Protein AF-A0A672K7E3-F1 (afdb_monomer_lite)

pLDDT: mean 75.6, std 20.17, range [35.34, 97.06]

Secondary structure (DSSP, 8-state):
--EE--STTT--EE-GGG--TTSEEE--S-EEEETTEEEETTSS-EESSHHHHHH---SEEE----SPPPP------------------PPPP-----PPPPTTPPPPPP-----HHHHHHHHHHHHHHHHHTTS-----S---TTPBP-STT---B---------------------

InterPro domains:
  IPR007051 CHORD domain [PF04968] (4-64)
  IPR007051 CHORD domain [PS51401] (5-64)
  IPR039790 Cysteine and histidine-rich domain-containing protein 1 [PTHR46983] (1-157)

Sequence (178 aa):
MSVLCYNKGCGQRFDPDKNSDDACTYHPGVPVFHDALKGWSCCKRRTTDFSDFLSIAGCTKGPHNQEKPSESVKPEVNDGKPKFNECITQAPKPLESIQRPSPDEPFSSLQQKISPSLEQALEKLKLTQENAQEIKEEDSDEIKIGTSCKNGGCSKVLFSLPAFPIRNHGTLNLLSQL

Structure (mmCIF, N/CA/C/O backbone):
data_AF-A0A672K7E3-F1
#
_entry.id   AF-A0A672K7E3-F1
#
loop_
_atom_site.group_PDB
_atom_site.id
_atom_site.type_symbol
_atom_site.label_atom_id
_atom_site.label_alt_id
_atom_site.label_comp_id
_atom_site.label_asym_id
_atom_site.label_entity_id
_atom_site.label_seq_id
_atom_site.pdbx_PDB_ins_code
_atom_site.Cartn_x
_atom_site.Cartn_y
_atom_site.Cartn_z
_atom_site.occupancy
_atom_site.B_iso_or_equiv
_atom_site.auth_seq_id
_atom_site.auth_comp_id
_atom_site.auth_asym_id
_atom_site.auth_atom_id
_atom_site.pdbx_PDB_model_num
ATOM 1 N N . MET A 1 1 ? 13.779 -6.192 -24.693 1.00 79.44 1 MET A N 1
ATOM 2 C CA . MET A 1 1 ? 12.638 -7.104 -24.431 1.00 79.44 1 MET A CA 1
ATOM 3 C C . MET A 1 1 ? 12.135 -6.739 -23.052 1.00 79.44 1 MET A C 1
ATOM 5 O O . MET A 1 1 ? 12.946 -6.761 -22.137 1.00 79.44 1 MET A O 1
ATOM 9 N N . SER A 1 2 ? 10.856 -6.392 -22.895 1.00 90.81 2 SER A N 1
ATOM 10 C CA . SER A 1 2 ? 10.357 -5.947 -21.593 1.00 90.81 2 SER A CA 1
ATOM 11 C C . SER A 1 2 ? 9.944 -7.131 -20.715 1.00 90.81 2 SER A C 1
ATOM 13 O O . SER A 1 2 ? 9.118 -7.967 -21.099 1.00 90.81 2 SER A O 1
ATOM 15 N N . VAL A 1 3 ? 10.530 -7.206 -19.524 1.00 94.94 3 VAL A N 1
ATOM 16 C CA . VAL A 1 3 ? 10.327 -8.275 -18.540 1.00 94.94 3 VAL A CA 1
ATOM 17 C C . VAL A 1 3 ? 9.512 -7.750 -17.362 1.00 94.94 3 VAL A C 1
ATOM 19 O O . VAL A 1 3 ? 9.511 -6.554 -17.083 1.00 94.94 3 VAL A O 1
ATOM 22 N N . LEU A 1 4 ? 8.764 -8.626 -16.690 1.00 95.56 4 LEU A N 1
ATOM 23 C CA . LEU A 1 4 ? 7.924 -8.242 -15.554 1.00 95.56 4 LEU A CA 1
ATOM 24 C C . LEU A 1 4 ? 8.765 -8.093 -14.280 1.00 95.56 4 LEU A C 1
ATOM 26 O O . LEU A 1 4 ? 9.549 -8.982 -13.957 1.00 95.56 4 LEU A O 1
ATOM 30 N N . CYS A 1 5 ? 8.555 -7.005 -13.540 1.00 95.88 5 CYS A N 1
ATOM 31 C CA . CYS A 1 5 ? 9.129 -6.804 -12.218 1.00 95.88 5 CYS A CA 1
ATOM 32 C C . CYS A 1 5 ? 8.349 -7.581 -11.150 1.00 95.88 5 CYS A C 1
ATOM 34 O O . CYS A 1 5 ? 7.136 -7.412 -11.010 1.00 95.88 5 CYS A O 1
ATOM 36 N N . TYR A 1 6 ? 9.063 -8.362 -10.343 1.00 95.19 6 TYR A N 1
ATOM 37 C CA . TYR A 1 6 ? 8.517 -9.138 -9.228 1.00 95.19 6 TYR A CA 1
ATOM 38 C C . TYR A 1 6 ? 8.759 -8.511 -7.850 1.00 95.19 6 TYR A C 1
ATOM 40 O O . TYR A 1 6 ? 8.401 -9.099 -6.827 1.00 95.19 6 TYR A O 1
ATOM 48 N N . ASN A 1 7 ? 9.324 -7.302 -7.792 1.00 95.69 7 ASN A N 1
ATOM 49 C CA . ASN A 1 7 ? 9.391 -6.559 -6.538 1.00 95.69 7 ASN A CA 1
ATOM 50 C C . ASN A 1 7 ? 7.977 -6.236 -6.031 1.00 95.69 7 ASN A C 1
ATOM 52 O O . ASN A 1 7 ? 7.094 -5.822 -6.793 1.00 95.69 7 ASN A O 1
ATOM 56 N N . LYS A 1 8 ? 7.761 -6.403 -4.723 1.00 94.75 8 LYS A N 1
ATOM 57 C CA . LYS A 1 8 ? 6.436 -6.268 -4.107 1.00 94.75 8 LYS A CA 1
ATOM 58 C C . LYS A 1 8 ? 5.918 -4.833 -4.235 1.00 94.75 8 LYS A C 1
ATOM 60 O O . LYS A 1 8 ? 6.583 -3.892 -3.809 1.00 94.75 8 LYS A O 1
ATOM 65 N N . GLY A 1 9 ? 4.733 -4.669 -4.820 1.00 93.19 9 GLY A N 1
ATOM 66 C CA . GLY A 1 9 ? 4.121 -3.356 -5.062 1.00 93.19 9 GLY A CA 1
ATOM 67 C C . GLY A 1 9 ? 4.610 -2.619 -6.318 1.00 93.19 9 GLY A C 1
ATOM 68 O O . GLY A 1 9 ? 4.184 -1.490 -6.530 1.00 93.19 9 GLY A O 1
ATOM 69 N N . CYS A 1 10 ? 5.471 -3.223 -7.152 1.00 94.25 10 CYS A N 1
ATOM 70 C CA . CYS A 1 10 ? 5.862 -2.648 -8.446 1.00 94.25 10 CYS A CA 1
ATOM 71 C C . CYS A 1 10 ? 5.024 -3.215 -9.604 1.00 94.25 10 CYS A C 1
ATOM 73 O O . CYS A 1 10 ? 4.216 -2.494 -10.180 1.00 94.25 10 CYS A O 1
ATOM 75 N N . GLY A 1 11 ? 5.225 -4.489 -9.973 1.00 92.12 11 GLY A N 1
ATOM 76 C CA . GLY A 1 11 ? 4.468 -5.161 -11.044 1.00 92.12 11 GLY A CA 1
ATOM 77 C C . GLY A 1 11 ? 4.611 -4.558 -12.452 1.00 92.12 11 GLY A C 1
ATOM 78 O O . GLY A 1 11 ? 3.885 -4.956 -13.361 1.00 92.12 11 GLY A O 1
ATOM 79 N N . GLN A 1 12 ? 5.515 -3.598 -12.656 1.00 93.50 12 GLN A N 1
ATOM 80 C CA . GLN A 1 12 ? 5.722 -2.945 -13.950 1.00 93.50 12 GLN A CA 1
ATOM 81 C C . GLN A 1 12 ? 6.606 -3.786 -14.873 1.00 93.50 12 GLN A C 1
ATOM 83 O O . GLN A 1 12 ? 7.430 -4.577 -14.412 1.00 93.50 12 GLN A O 1
ATOM 88 N N . ARG A 1 13 ? 6.456 -3.603 -16.188 1.00 95.38 13 ARG A N 1
ATOM 89 C CA . ARG A 1 13 ? 7.393 -4.153 -17.172 1.00 95.38 13 ARG A CA 1
ATOM 90 C C . ARG A 1 13 ? 8.556 -3.189 -17.383 1.00 95.38 13 ARG A C 1
ATOM 92 O O . ARG A 1 13 ? 8.322 -1.995 -17.530 1.00 95.38 13 ARG A O 1
ATOM 99 N N . PHE A 1 14 ? 9.774 -3.709 -17.435 1.00 95.12 14 PHE A N 1
ATOM 100 C CA . PHE A 1 14 ? 10.999 -2.926 -17.604 1.00 95.12 14 PHE A CA 1
ATOM 101 C C . PHE A 1 14 ? 11.947 -3.607 -18.595 1.00 95.12 14 PHE A C 1
ATOM 103 O O . PHE A 1 14 ? 11.821 -4.805 -18.851 1.00 95.12 14 PHE A O 1
ATOM 110 N N . ASP A 1 15 ? 12.887 -2.856 -19.163 1.00 95.12 15 ASP A N 1
ATOM 111 C CA . ASP A 1 15 ? 13.957 -3.416 -19.990 1.00 95.12 15 ASP A CA 1
ATOM 112 C C . ASP A 1 15 ? 15.178 -3.736 -19.104 1.00 95.12 15 ASP A C 1
ATOM 114 O O . ASP A 1 15 ? 15.697 -2.818 -18.461 1.00 95.12 15 ASP A O 1
ATOM 118 N N . PRO A 1 16 ? 15.669 -4.992 -19.068 1.00 92.00 16 PRO A N 1
ATOM 119 C CA . PRO A 1 16 ? 16.826 -5.378 -18.251 1.00 92.00 16 PRO A CA 1
ATOM 120 C C . PRO A 1 16 ? 18.079 -4.548 -18.538 1.00 92.00 16 PRO A C 1
ATOM 122 O O . PRO A 1 16 ? 18.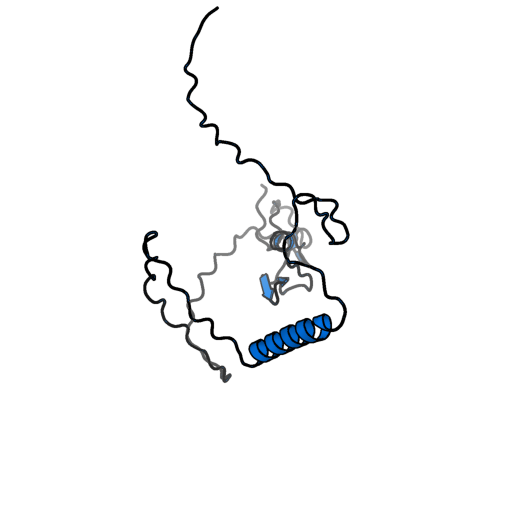819 -4.210 -17.620 1.00 92.00 16 PRO A O 1
ATOM 125 N N . ASP A 1 17 ? 18.271 -4.160 -19.801 1.00 92.12 17 ASP A N 1
ATOM 126 C CA . ASP A 1 17 ? 19.437 -3.400 -20.263 1.00 92.12 17 ASP A CA 1
ATOM 127 C C . ASP A 1 17 ? 19.429 -1.928 -19.806 1.00 92.12 17 ASP A C 1
ATOM 129 O O . ASP A 1 17 ? 20.437 -1.235 -19.920 1.00 92.12 17 ASP A O 1
ATOM 133 N N . LYS A 1 18 ? 18.288 -1.423 -19.313 1.00 91.12 18 LYS A N 1
ATOM 134 C CA . LYS A 1 18 ? 18.094 -0.029 -18.870 1.00 91.12 18 LYS A CA 1
ATOM 135 C C . LYS A 1 18 ? 17.627 0.054 -17.412 1.00 91.12 18 LYS A C 1
ATOM 137 O O . LYS A 1 18 ? 16.882 0.961 -17.047 1.00 91.12 18 LYS A O 1
ATOM 142 N N . ASN A 1 19 ? 18.018 -0.914 -16.588 1.00 94.06 19 ASN A N 1
ATOM 143 C CA . ASN A 1 19 ? 17.612 -0.989 -15.190 1.00 94.06 19 ASN A CA 1
ATOM 144 C C . ASN A 1 19 ? 18.573 -0.194 -14.289 1.00 94.06 19 ASN A C 1
ATOM 146 O O . ASN A 1 19 ? 19.640 -0.687 -13.934 1.00 94.06 19 ASN A O 1
ATOM 150 N N . SER A 1 20 ? 18.197 1.036 -13.940 1.00 93.62 20 SER A N 1
ATOM 151 C CA . SER A 1 20 ? 18.937 1.875 -12.986 1.00 93.62 20 SER A CA 1
ATOM 152 C C . SER A 1 20 ? 18.605 1.520 -11.531 1.00 93.62 20 SER A C 1
ATOM 154 O O . SER A 1 20 ? 17.513 1.027 -11.241 1.00 93.62 20 SER A O 1
ATOM 156 N N . ASP A 1 21 ? 19.497 1.860 -10.596 1.00 92.50 21 ASP A N 1
ATOM 157 C CA . ASP A 1 21 ? 19.315 1.621 -9.152 1.00 92.50 21 ASP A CA 1
ATOM 158 C C . ASP A 1 21 ? 18.146 2.395 -8.515 1.00 92.50 21 ASP A C 1
ATOM 160 O O . ASP A 1 21 ? 17.798 2.164 -7.363 1.00 92.50 21 ASP A O 1
ATOM 164 N N . ASP A 1 22 ? 17.508 3.313 -9.232 1.00 94.44 22 ASP A N 1
ATOM 165 C CA . ASP A 1 22 ? 16.371 4.107 -8.769 1.00 94.44 22 ASP A CA 1
ATOM 166 C C . ASP A 1 22 ? 15.112 3.946 -9.642 1.00 94.44 22 ASP A C 1
ATOM 168 O O . ASP A 1 22 ? 14.120 4.653 -9.431 1.00 94.44 22 ASP A O 1
ATOM 172 N N . ALA A 1 23 ? 15.128 2.997 -10.587 1.00 95.06 23 ALA A N 1
ATOM 173 C CA . ALA A 1 23 ? 14.062 2.790 -11.568 1.00 95.06 23 ALA A CA 1
ATOM 174 C C . ALA A 1 23 ? 12.786 2.163 -10.972 1.00 95.06 23 ALA A C 1
ATOM 176 O O . ALA A 1 23 ? 11.672 2.498 -11.377 1.00 95.06 23 ALA A O 1
ATOM 177 N N . CYS A 1 24 ? 12.920 1.286 -9.973 1.00 96.25 24 CYS A N 1
ATOM 178 C CA . CYS A 1 24 ? 11.806 0.590 -9.335 1.00 96.25 24 CYS A CA 1
ATOM 179 C C . CYS A 1 24 ? 11.480 1.204 -7.975 1.00 96.25 24 CYS A C 1
ATOM 181 O O . CYS A 1 24 ? 12.363 1.389 -7.146 1.00 96.25 24 CYS A O 1
ATOM 183 N N . THR A 1 25 ? 10.195 1.412 -7.682 1.00 96.56 25 THR A N 1
ATOM 184 C CA . THR A 1 25 ? 9.720 1.757 -6.332 1.00 96.56 25 THR A CA 1
ATOM 185 C C . THR A 1 25 ? 8.896 0.600 -5.770 1.00 96.56 25 THR A C 1
ATOM 187 O O . THR A 1 25 ? 7.891 0.214 -6.362 1.00 96.56 25 THR A O 1
ATOM 190 N N . TYR A 1 26 ? 9.326 0.011 -4.654 1.00 96.81 26 TYR A N 1
ATOM 191 C CA . TYR A 1 26 ? 8.753 -1.226 -4.112 1.00 96.81 26 TYR A CA 1
ATOM 192 C C . TYR A 1 26 ? 8.804 -1.291 -2.580 1.00 96.81 26 TYR A C 1
ATOM 194 O O . TYR A 1 26 ? 9.334 -0.400 -1.913 1.00 96.81 26 TYR A O 1
ATOM 202 N N . HIS A 1 27 ? 8.219 -2.349 -2.017 1.00 96.88 27 HIS A N 1
ATOM 203 C CA . HIS A 1 27 ? 8.263 -2.667 -0.590 1.00 96.88 27 HIS A CA 1
ATOM 204 C C . HIS A 1 27 ? 9.240 -3.820 -0.327 1.00 96.88 27 HIS A C 1
ATOM 206 O O . HIS A 1 27 ? 8.974 -4.940 -0.767 1.00 96.88 27 HIS A O 1
ATOM 212 N N . PRO A 1 28 ? 10.351 -3.602 0.400 1.00 95.69 28 PRO A N 1
ATOM 213 C CA . PRO A 1 28 ? 11.251 -4.686 0.804 1.00 95.69 28 PRO A CA 1
ATOM 214 C C . PRO A 1 28 ? 10.682 -5.530 1.958 1.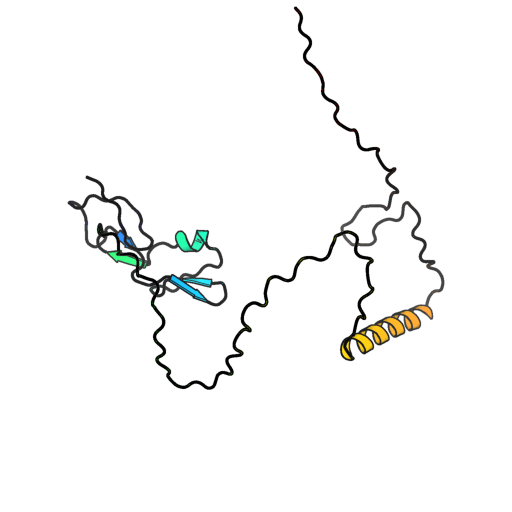00 95.69 28 PRO A C 1
ATOM 216 O O . PRO A 1 28 ? 11.188 -6.610 2.249 1.00 95.69 28 PRO A O 1
ATOM 219 N N . GLY A 1 29 ? 9.646 -5.032 2.639 1.00 95.06 29 GLY A N 1
ATOM 220 C CA . GLY A 1 29 ? 9.010 -5.701 3.767 1.00 95.06 29 GLY A CA 1
ATOM 221 C C . GLY A 1 29 ? 8.003 -6.781 3.371 1.00 95.06 29 GLY A C 1
ATOM 222 O O . GLY A 1 29 ? 7.757 -7.079 2.200 1.00 95.06 29 GLY A O 1
ATOM 223 N N . VAL A 1 30 ? 7.366 -7.350 4.390 1.00 94.88 30 VAL A N 1
ATOM 224 C CA . VAL A 1 30 ? 6.283 -8.328 4.242 1.00 94.88 30 VAL A CA 1
ATOM 225 C C . VAL A 1 30 ? 4.924 -7.663 4.485 1.00 94.88 30 VAL A C 1
ATOM 227 O O . VAL A 1 30 ? 4.867 -6.673 5.220 1.00 94.88 30 VAL A O 1
ATOM 230 N N . PRO A 1 31 ? 3.830 -8.173 3.889 1.00 95.38 31 PRO A N 1
ATOM 231 C CA . PRO A 1 31 ? 2.478 -7.772 4.262 1.00 95.38 31 PRO A CA 1
ATOM 232 C C . PRO A 1 31 ? 2.225 -8.020 5.754 1.00 95.38 31 PRO A C 1
ATOM 234 O O . PRO A 1 31 ? 2.575 -9.079 6.272 1.00 95.38 31 PRO A O 1
ATOM 237 N N . VAL A 1 32 ? 1.612 -7.056 6.434 1.00 94.81 32 VAL A N 1
ATOM 238 C CA . VAL A 1 32 ? 1.251 -7.113 7.854 1.00 94.81 32 VAL A CA 1
ATOM 239 C C . VAL A 1 32 ? -0.232 -6.780 7.994 1.00 94.81 32 VAL A C 1
ATOM 241 O O . VAL A 1 32 ? -0.700 -5.784 7.437 1.00 94.81 32 VAL A O 1
ATOM 244 N N . PHE A 1 33 ? -0.954 -7.601 8.758 1.00 95.88 33 PHE A N 1
ATOM 245 C CA . PHE A 1 33 ? -2.392 -7.471 8.987 1.00 95.88 33 PHE A CA 1
ATOM 246 C C . PHE A 1 33 ? -2.681 -7.503 10.498 1.00 95.88 33 PHE A C 1
ATOM 248 O O . PHE A 1 33 ? -2.630 -8.569 11.106 1.00 95.88 33 PHE A O 1
ATOM 255 N N . HIS A 1 34 ? -2.971 -6.347 11.105 1.00 94.44 34 HIS A N 1
ATOM 256 C CA . HIS A 1 34 ? -3.323 -6.211 12.529 1.00 94.44 34 HIS A CA 1
ATOM 257 C C . HIS A 1 34 ? -4.410 -5.149 12.705 1.00 94.44 34 HIS A C 1
ATOM 259 O O . HIS A 1 34 ? -4.405 -4.157 11.983 1.00 94.44 34 HIS A O 1
ATOM 265 N N . ASP A 1 35 ? -5.337 -5.348 13.646 1.00 92.88 35 ASP A N 1
ATOM 266 C CA . ASP A 1 35 ? -6.389 -4.376 13.999 1.00 92.88 35 ASP A CA 1
ATOM 267 C C . ASP A 1 35 ? -7.222 -3.891 12.798 1.00 92.88 35 ASP A C 1
ATOM 269 O O . ASP A 1 35 ? -7.499 -2.705 12.639 1.00 92.88 35 ASP A O 1
ATOM 273 N N . ALA A 1 36 ? -7.569 -4.817 11.895 1.00 93.69 36 ALA A N 1
ATOM 274 C CA . ALA A 1 36 ? -8.221 -4.551 10.604 1.00 93.69 36 ALA A CA 1
ATOM 275 C C . ALA A 1 36 ? -7.430 -3.646 9.632 1.00 93.69 36 ALA A C 1
ATOM 277 O O . ALA A 1 36 ? -7.892 -3.382 8.518 1.00 93.69 36 ALA A O 1
ATOM 278 N N . LEU A 1 37 ? -6.213 -3.241 9.998 1.00 95.06 37 LEU A N 1
ATOM 279 C CA . LEU A 1 37 ? -5.287 -2.492 9.167 1.00 95.06 37 LEU A CA 1
ATOM 280 C C . LEU A 1 37 ? -4.353 -3.433 8.407 1.00 95.06 37 LEU A C 1
ATOM 282 O O . LEU A 1 37 ? -3.782 -4.384 8.941 1.00 95.06 37 LEU A O 1
ATOM 286 N N . LYS A 1 38 ? -4.177 -3.116 7.133 1.00 96.25 38 LYS A N 1
ATOM 287 C CA . LYS A 1 38 ? -3.349 -3.810 6.156 1.00 96.25 38 LYS A CA 1
ATOM 288 C C . LYS A 1 38 ? -2.213 -2.878 5.761 1.00 96.25 38 LYS A C 1
ATOM 290 O O . LYS A 1 38 ? -2.440 -1.698 5.486 1.00 96.25 38 LYS A O 1
ATOM 295 N N . GLY A 1 39 ? -0.988 -3.378 5.743 1.00 96.44 39 GLY A N 1
ATOM 296 C CA . GLY A 1 39 ? 0.181 -2.576 5.399 1.00 96.44 39 GLY A CA 1
ATOM 297 C C . GLY A 1 39 ? 1.420 -3.423 5.165 1.00 96.44 39 GLY A C 1
ATOM 298 O O . GLY A 1 39 ? 1.344 -4.642 5.054 1.00 96.44 39 GLY A O 1
ATOM 299 N N . TRP A 1 40 ? 2.568 -2.762 5.093 1.00 97.06 40 TRP A N 1
ATOM 300 C CA . TRP A 1 40 ? 3.861 -3.397 4.855 1.00 97.06 40 TRP A CA 1
ATOM 301 C C . TRP A 1 40 ? 4.788 -3.148 6.039 1.00 97.06 40 TRP A C 1
ATOM 303 O O . TRP A 1 40 ? 4.839 -2.031 6.544 1.00 97.06 40 TRP A O 1
ATOM 313 N N . SER A 1 41 ? 5.569 -4.144 6.463 1.00 96.44 41 SER A N 1
ATOM 314 C CA . SER A 1 41 ? 6.491 -3.986 7.602 1.00 96.44 41 SER A CA 1
ATOM 315 C C . SER A 1 41 ? 7.588 -2.936 7.375 1.00 96.44 41 SER A C 1
ATOM 317 O O . SER A 1 41 ? 8.158 -2.420 8.332 1.00 96.44 41 SER A O 1
ATOM 319 N N . CYS A 1 42 ? 7.877 -2.592 6.118 1.00 96.56 42 CYS A N 1
ATOM 320 C CA . CYS A 1 42 ? 8.904 -1.623 5.740 1.00 96.56 42 CYS A CA 1
ATOM 321 C C . CYS A 1 42 ? 8.463 -0.154 5.836 1.00 96.56 42 CYS A C 1
ATOM 323 O O . CYS A 1 42 ? 9.313 0.731 5.757 1.00 96.56 42 CYS A O 1
ATOM 325 N N . CYS A 1 43 ? 7.169 0.146 5.994 1.00 95.44 43 CYS A N 1
ATOM 326 C CA . CYS A 1 43 ? 6.696 1.528 6.078 1.00 95.44 43 CYS A CA 1
ATOM 327 C C . CYS A 1 43 ? 5.473 1.687 6.994 1.00 95.44 43 CYS A C 1
ATOM 329 O O . CYS A 1 43 ? 4.833 0.729 7.406 1.00 95.44 43 CYS A O 1
ATOM 331 N N . LYS A 1 44 ? 5.140 2.932 7.353 1.00 95.00 44 LYS A N 1
ATOM 332 C CA . LYS A 1 44 ? 4.040 3.224 8.293 1.00 95.00 44 LYS A CA 1
ATOM 333 C C . LYS A 1 44 ? 2.661 3.329 7.629 1.00 95.00 44 LYS A C 1
ATOM 335 O O . LYS A 1 44 ? 1.668 3.426 8.349 1.00 95.00 44 LYS A O 1
ATOM 340 N N . ARG A 1 45 ? 2.591 3.345 6.290 1.00 94.31 45 ARG A N 1
ATOM 341 C CA . ARG A 1 45 ? 1.333 3.491 5.543 1.00 94.31 45 ARG A CA 1
ATOM 342 C C . ARG A 1 45 ? 0.478 2.234 5.737 1.00 94.31 45 ARG A C 1
ATOM 344 O O . ARG A 1 45 ? 0.953 1.121 5.527 1.00 94.31 45 ARG A O 1
ATOM 351 N N . ARG A 1 46 ? -0.772 2.434 6.151 1.00 95.50 46 ARG A N 1
ATOM 352 C CA . ARG A 1 46 ? -1.751 1.382 6.441 1.00 95.50 46 ARG A CA 1
ATOM 353 C C . ARG A 1 46 ? -3.112 1.779 5.884 1.00 95.50 46 ARG A C 1
ATOM 355 O O . ARG A 1 46 ? -3.395 2.968 5.777 1.00 95.50 46 ARG A O 1
ATOM 362 N N . THR A 1 47 ? -3.933 0.793 5.561 1.00 96.00 47 THR A N 1
ATOM 363 C CA . THR A 1 47 ? -5.306 0.975 5.074 1.00 96.00 47 THR A CA 1
ATOM 364 C C . THR A 1 47 ? -6.209 -0.126 5.614 1.00 96.00 47 THR A C 1
ATOM 366 O O . THR A 1 47 ? -5.744 -1.212 5.951 1.00 96.00 47 THR A O 1
ATOM 369 N N . THR A 1 48 ? -7.500 0.151 5.727 1.00 96.00 48 THR A N 1
ATOM 370 C CA . THR A 1 48 ? -8.514 -0.840 6.091 1.00 96.00 48 THR A CA 1
ATOM 371 C C . THR A 1 48 ? -9.022 -1.619 4.877 1.00 96.00 48 THR A C 1
ATOM 373 O O . THR A 1 48 ? -9.479 -2.750 5.046 1.00 96.00 48 THR A O 1
ATOM 376 N N . ASP A 1 49 ? -8.904 -1.085 3.659 1.00 96.69 49 ASP A N 1
ATOM 377 C CA . ASP A 1 49 ? -9.382 -1.738 2.437 1.00 96.69 49 ASP A CA 1
ATOM 378 C C . ASP A 1 49 ? -8.309 -2.625 1.779 1.00 96.69 49 ASP A C 1
ATOM 380 O O . ASP A 1 49 ? -7.107 -2.364 1.853 1.00 96.69 49 ASP A O 1
ATOM 384 N N . PHE A 1 50 ? -8.729 -3.724 1.152 1.00 94.69 50 PHE A N 1
ATOM 385 C CA . PHE A 1 50 ? -7.793 -4.642 0.498 1.00 94.69 50 PHE A CA 1
ATOM 386 C C . PHE A 1 50 ? -7.282 -4.109 -0.846 1.00 94.69 50 PHE A C 1
ATOM 388 O O . PHE A 1 50 ? -6.106 -4.290 -1.162 1.00 94.69 50 PHE A O 1
ATOM 395 N N . SER A 1 51 ? -8.130 -3.426 -1.614 1.00 95.12 51 SER A N 1
ATOM 396 C CA . SER A 1 51 ? -7.754 -2.837 -2.904 1.00 95.12 51 SER A CA 1
ATOM 397 C C . SER A 1 51 ? -6.749 -1.712 -2.688 1.00 95.12 51 SER A C 1
ATOM 399 O O . SER A 1 51 ? -5.699 -1.680 -3.333 1.00 95.12 51 SER A O 1
ATOM 401 N N . ASP A 1 52 ? -7.012 -0.862 -1.693 1.00 95.19 52 ASP A N 1
ATOM 402 C CA . ASP A 1 52 ? -6.075 0.178 -1.282 1.00 95.19 52 ASP A CA 1
ATOM 403 C C . ASP A 1 52 ? -4.722 -0.419 -0.894 1.00 95.19 52 ASP A C 1
ATOM 405 O O . ASP A 1 52 ? -3.691 0.111 -1.302 1.00 95.19 52 ASP A O 1
ATOM 409 N N . PHE A 1 53 ? -4.705 -1.541 -0.161 1.00 95.88 53 PHE A N 1
ATOM 410 C CA . PHE A 1 53 ? -3.468 -2.184 0.294 1.00 95.88 53 PHE A CA 1
ATOM 411 C C . PHE A 1 53 ? -2.578 -2.607 -0.879 1.00 95.88 53 PHE A C 1
ATOM 413 O O . PHE A 1 53 ? -1.367 -2.370 -0.850 1.00 95.88 53 PHE A O 1
ATOM 420 N N . LEU A 1 54 ? -3.181 -3.182 -1.923 1.00 93.50 54 LEU A N 1
ATOM 421 C CA . LEU A 1 54 ? -2.474 -3.556 -3.148 1.00 93.50 54 LEU A CA 1
ATOM 422 C C . LEU A 1 54 ? -1.956 -2.335 -3.918 1.00 93.50 54 LEU A C 1
ATOM 424 O O . LEU A 1 54 ? -0.935 -2.433 -4.594 1.00 93.50 54 LEU A O 1
ATOM 428 N N . SER A 1 55 ? -2.631 -1.189 -3.793 1.00 94.06 55 SER A N 1
ATOM 429 C CA . SER A 1 55 ? -2.252 0.064 -4.454 1.00 94.06 55 SER A CA 1
ATOM 430 C C . SER A 1 55 ? -1.247 0.919 -3.666 1.00 94.06 55 SER A C 1
ATOM 432 O O . SER A 1 55 ? -0.790 1.949 -4.167 1.00 94.06 55 SER A O 1
ATOM 434 N N . ILE A 1 56 ? -0.870 0.519 -2.441 1.00 94.12 56 ILE A N 1
ATOM 435 C CA . ILE A 1 56 ? 0.115 1.253 -1.637 1.00 94.12 56 ILE A CA 1
ATOM 436 C C . ILE A 1 56 ? 1.441 1.334 -2.403 1.00 94.12 56 ILE A C 1
ATOM 438 O O . ILE A 1 56 ? 2.180 0.353 -2.501 1.00 94.12 56 ILE A O 1
ATOM 442 N N . ALA A 1 57 ? 1.783 2.544 -2.856 1.00 94.44 57 ALA A N 1
ATOM 443 C CA . ALA A 1 57 ? 3.055 2.825 -3.512 1.00 94.44 57 ALA A CA 1
ATOM 444 C C . ALA A 1 57 ? 4.243 2.361 -2.656 1.00 94.44 57 ALA A C 1
ATOM 446 O O . ALA A 1 57 ? 4.254 2.571 -1.434 1.00 94.44 57 ALA A O 1
ATOM 447 N N . GLY A 1 58 ? 5.232 1.749 -3.316 1.00 95.88 58 GLY A N 1
ATOM 448 C CA . GLY A 1 58 ? 6.490 1.316 -2.710 1.00 95.88 58 GLY A CA 1
ATOM 449 C C . GLY A 1 58 ? 7.161 2.417 -1.887 1.00 95.88 58 GLY A C 1
ATOM 450 O O . GLY A 1 58 ? 7.037 3.605 -2.189 1.00 95.88 58 GLY A O 1
ATOM 451 N N . CYS A 1 59 ? 7.867 2.032 -0.827 1.00 96.44 59 CYS A N 1
ATOM 452 C CA . CYS A 1 59 ? 8.583 2.975 0.033 1.00 96.44 59 CYS A CA 1
ATOM 453 C C . CYS A 1 59 ? 10.084 3.070 -0.266 1.00 96.44 59 CYS A C 1
ATOM 455 O O . CYS A 1 59 ? 10.740 3.979 0.237 1.00 96.44 59 CYS A O 1
ATOM 457 N N . THR A 1 60 ? 10.631 2.144 -1.053 1.00 96.25 60 THR A N 1
ATOM 458 C CA . THR A 1 60 ? 12.067 2.036 -1.327 1.00 96.25 60 THR A CA 1
ATOM 459 C C . THR A 1 60 ? 12.309 2.066 -2.827 1.00 96.25 60 THR A C 1
ATOM 461 O O . THR A 1 60 ? 11.560 1.447 -3.582 1.00 96.25 60 THR A O 1
ATOM 464 N N . LYS A 1 61 ? 13.349 2.792 -3.247 1.00 96.69 61 LYS A N 1
ATOM 465 C CA . LYS A 1 61 ? 13.831 2.793 -4.628 1.00 96.69 61 LYS A CA 1
ATOM 466 C C . LYS A 1 61 ? 14.978 1.797 -4.789 1.00 96.69 61 LYS A C 1
ATOM 468 O O . LYS A 1 61 ? 15.779 1.651 -3.870 1.00 96.69 61 LYS A O 1
ATOM 473 N N . GLY A 1 62 ? 15.017 1.110 -5.920 1.00 95.62 62 GLY A N 1
ATOM 474 C CA . GLY A 1 62 ? 16.026 0.108 -6.258 1.00 95.62 62 GLY A CA 1
ATOM 475 C C . GLY A 1 62 ? 15.926 -0.291 -7.733 1.00 95.62 62 GLY A C 1
ATOM 476 O O . GLY A 1 62 ? 15.042 0.203 -8.440 1.00 95.62 62 GLY A O 1
ATOM 477 N N . PRO A 1 63 ? 16.755 -1.234 -8.195 1.00 95.88 63 PRO A N 1
ATOM 478 C CA . PRO A 1 63 ? 16.578 -1.855 -9.499 1.00 95.88 63 PRO A CA 1
ATOM 479 C C . PRO A 1 63 ? 15.336 -2.760 -9.519 1.00 95.88 63 PRO A C 1
ATOM 481 O O . PRO A 1 63 ? 14.916 -3.332 -8.506 1.00 95.88 63 PRO A O 1
ATOM 484 N N . HIS A 1 64 ? 14.730 -2.920 -10.693 1.00 95.94 64 HIS A N 1
ATOM 485 C CA . HIS A 1 64 ? 13.674 -3.907 -10.897 1.00 95.94 64 HIS A CA 1
ATOM 486 C C . HIS A 1 64 ? 14.224 -5.338 -10.792 1.00 95.94 64 HIS A C 1
ATOM 488 O O . HIS A 1 64 ? 15.351 -5.606 -11.206 1.00 95.94 64 HIS A O 1
ATOM 494 N N . ASN A 1 65 ? 13.407 -6.268 -10.288 1.00 94.25 65 ASN A N 1
ATOM 495 C CA . ASN A 1 65 ? 13.755 -7.686 -10.191 1.00 94.25 65 ASN A CA 1
ATOM 496 C C . ASN A 1 65 ? 12.972 -8.520 -11.216 1.00 94.25 65 ASN A C 1
ATOM 498 O O . ASN A 1 65 ? 11.742 -8.501 -11.203 1.00 94.25 65 ASN A O 1
ATOM 502 N N . GLN A 1 66 ? 13.670 -9.266 -12.073 1.00 93.81 66 GLN A N 1
ATOM 503 C CA . GLN A 1 66 ? 13.072 -10.163 -13.071 1.00 93.81 66 GLN A CA 1
ATOM 504 C C . GLN A 1 66 ? 12.770 -11.565 -12.516 1.00 93.81 66 GLN A C 1
ATOM 506 O O . GLN A 1 66 ? 11.969 -12.301 -13.098 1.00 93.81 66 GLN A O 1
ATOM 511 N N . GLU A 1 67 ? 13.394 -11.961 -11.411 1.00 90.81 67 GLU A N 1
ATOM 512 C CA . GLU A 1 67 ? 13.220 -13.299 -10.860 1.00 90.81 67 GLU A CA 1
ATOM 513 C C . GLU A 1 67 ? 11.904 -13.394 -10.097 1.00 90.81 67 GLU A C 1
ATOM 515 O O . GLU A 1 67 ? 11.655 -12.638 -9.157 1.00 90.81 67 GLU A O 1
ATOM 520 N N . LYS A 1 68 ? 11.055 -14.351 -10.488 1.00 87.88 68 LYS A N 1
ATOM 521 C CA . LYS A 1 68 ? 9.864 -14.696 -9.715 1.00 87.88 68 LYS A CA 1
ATOM 522 C C . LYS A 1 68 ? 10.331 -15.348 -8.406 1.00 87.88 68 LYS A C 1
ATOM 524 O O . LYS A 1 68 ? 10.950 -16.410 -8.482 1.00 87.88 68 LYS A O 1
ATOM 529 N N . PRO A 1 69 ? 10.021 -14.776 -7.227 1.00 80.62 69 PRO A N 1
ATOM 530 C CA . PRO A 1 69 ? 10.284 -15.448 -5.964 1.00 80.62 69 PRO A CA 1
ATOM 531 C C . PRO A 1 69 ? 9.600 -16.815 -5.977 1.00 80.62 69 PRO A C 1
ATOM 533 O O . PRO A 1 69 ? 8.431 -16.909 -6.362 1.00 80.62 69 PRO A O 1
ATOM 536 N N . SER A 1 70 ? 10.318 -17.866 -5.587 1.00 76.19 70 SER A N 1
ATOM 537 C CA . SER A 1 70 ? 9.713 -19.184 -5.418 1.00 76.19 70 SER A CA 1
ATOM 538 C C . SER A 1 70 ? 8.574 -19.085 -4.403 1.00 76.19 70 SER A C 1
ATOM 540 O O . SER A 1 70 ? 8.685 -18.397 -3.385 1.00 76.19 70 SER A O 1
ATOM 542 N N . GLU A 1 71 ? 7.445 -19.728 -4.702 1.00 71.69 71 GLU A N 1
ATOM 543 C CA . GLU A 1 71 ? 6.334 -19.801 -3.759 1.00 71.69 71 GLU A CA 1
ATOM 544 C C . GLU A 1 71 ? 6.842 -20.471 -2.480 1.00 71.69 71 GLU A C 1
ATOM 546 O O . GLU A 1 71 ? 7.299 -21.615 -2.496 1.00 71.69 71 GLU A O 1
ATOM 551 N N . SER A 1 72 ? 6.819 -19.739 -1.366 1.00 60.53 72 SER A N 1
ATOM 552 C CA . SER A 1 72 ? 7.184 -20.302 -0.074 1.00 60.53 72 SER A CA 1
ATOM 553 C C . SER A 1 72 ? 6.145 -21.353 0.293 1.00 60.53 72 SER A C 1
ATOM 555 O O . SER A 1 72 ? 4.995 -21.015 0.589 1.00 60.53 72 SER A O 1
ATOM 557 N N . VAL A 1 73 ? 6.573 -22.618 0.261 1.00 61.81 73 VAL A N 1
ATOM 558 C CA . VAL A 1 73 ? 5.869 -23.764 0.836 1.00 61.81 73 VAL A CA 1
ATOM 559 C C . VAL A 1 73 ? 5.384 -23.359 2.224 1.00 61.81 73 VAL A C 1
ATOM 561 O O . VAL A 1 73 ? 6.161 -22.863 3.043 1.00 61.81 73 VAL A O 1
ATOM 564 N N . LYS A 1 74 ? 4.076 -23.508 2.447 1.00 56.12 74 LYS A N 1
ATOM 565 C CA . LYS A 1 74 ? 3.403 -23.258 3.723 1.00 56.12 74 LYS A CA 1
ATOM 566 C C . LYS A 1 74 ? 4.262 -23.876 4.837 1.00 56.12 74 LYS A C 1
ATOM 568 O O . LYS A 1 74 ? 4.495 -25.080 4.767 1.00 56.12 74 LYS A O 1
ATOM 573 N N . PRO A 1 75 ? 4.779 -23.099 5.805 1.00 55.62 75 PRO A N 1
ATOM 574 C CA . PRO A 1 75 ? 5.646 -23.661 6.828 1.00 55.62 75 PRO A CA 1
ATOM 575 C C . PRO A 1 75 ? 4.890 -24.761 7.572 1.00 55.62 75 PRO A C 1
ATOM 577 O O . PRO A 1 75 ? 3.837 -24.514 8.164 1.00 55.62 75 PRO A O 1
ATOM 580 N N . GLU A 1 76 ? 5.420 -25.981 7.502 1.00 53.41 76 GLU A N 1
ATOM 581 C CA . GLU A 1 76 ? 5.054 -27.065 8.400 1.00 53.41 76 GLU A CA 1
ATOM 582 C C . GLU A 1 76 ? 5.489 -26.635 9.801 1.00 53.41 76 GLU A C 1
ATOM 584 O O . GLU A 1 76 ? 6.677 -26.465 10.093 1.00 53.41 76 GLU A O 1
ATOM 589 N N . VAL A 1 77 ? 4.497 -26.344 10.638 1.00 49.75 77 VAL A N 1
ATOM 590 C CA . VAL A 1 77 ? 4.690 -25.863 12.003 1.00 49.75 77 VAL A CA 1
ATOM 591 C C . VAL A 1 77 ? 5.364 -26.987 12.787 1.00 49.75 77 VAL A C 1
ATOM 593 O O . VAL A 1 77 ? 4.723 -27.976 13.118 1.00 49.75 77 VAL A O 1
ATOM 596 N N . ASN A 1 78 ? 6.667 -26.863 13.038 1.00 46.19 78 ASN A N 1
ATOM 597 C CA . ASN A 1 78 ? 7.371 -27.715 13.987 1.00 46.19 78 ASN A CA 1
ATOM 598 C C . ASN A 1 78 ? 7.269 -27.062 15.369 1.00 46.19 78 ASN A C 1
ATOM 600 O O . ASN A 1 78 ? 7.695 -25.920 15.562 1.00 46.19 78 ASN A O 1
ATOM 604 N N . ASP A 1 79 ? 6.672 -27.793 16.306 1.00 46.97 79 ASP A N 1
ATOM 605 C CA . ASP A 1 79 ? 6.452 -27.428 17.701 1.00 46.97 79 ASP A CA 1
ATOM 606 C C . ASP A 1 79 ? 7.760 -27.086 18.438 1.00 46.97 79 ASP A C 1
ATOM 608 O O . ASP A 1 79 ? 8.436 -27.941 19.007 1.00 46.97 79 ASP A O 1
ATOM 612 N N . GLY A 1 80 ? 8.111 -25.800 18.471 1.00 49.16 80 GLY A N 1
ATOM 613 C CA . GLY A 1 80 ? 9.179 -25.251 19.305 1.00 49.16 80 GLY A CA 1
ATOM 614 C C . GLY A 1 80 ? 8.628 -24.193 20.255 1.00 49.16 80 GLY A C 1
ATOM 615 O O . GLY A 1 80 ? 8.485 -23.033 19.884 1.00 49.16 80 GLY A O 1
ATOM 616 N N . LYS A 1 81 ? 8.301 -24.585 21.490 1.00 40.28 81 LYS A N 1
ATOM 617 C CA . LYS A 1 81 ? 7.740 -23.714 22.536 1.00 40.28 81 LYS A CA 1
ATOM 618 C C . LYS A 1 81 ? 8.791 -22.777 23.157 1.00 40.28 81 LYS A C 1
ATOM 620 O O . LYS A 1 81 ? 9.760 -23.276 23.729 1.00 40.28 81 LYS A O 1
ATOM 625 N N . PRO A 1 82 ? 8.514 -21.463 23.270 1.00 40.00 82 PRO A N 1
ATOM 626 C CA . PRO A 1 82 ? 8.894 -20.677 24.434 1.00 40.00 82 PRO A CA 1
ATOM 627 C C . PRO A 1 82 ? 7.659 -20.318 25.277 1.00 40.00 82 PRO A C 1
ATOM 629 O O . PRO A 1 82 ? 6.520 -20.290 24.821 1.00 40.00 82 PRO A O 1
ATOM 632 N N . LYS A 1 83 ? 7.903 -20.141 26.574 1.00 46.69 83 LYS A N 1
ATOM 633 C CA . LYS A 1 83 ? 6.914 -20.089 27.653 1.00 46.69 83 LYS A CA 1
ATOM 634 C C . LYS A 1 83 ? 6.157 -18.752 27.664 1.00 46.69 83 LYS A C 1
ATOM 636 O O . LYS A 1 83 ? 6.738 -17.734 28.020 1.00 46.69 83 LYS A O 1
ATOM 641 N N . PHE A 1 84 ? 4.857 -18.785 27.396 1.00 37.12 84 PHE A N 1
ATOM 642 C CA . PHE A 1 84 ? 3.890 -17.815 27.910 1.00 37.12 84 PHE A CA 1
ATOM 643 C C . PHE A 1 84 ? 2.641 -18.592 28.339 1.00 37.12 84 PHE A C 1
ATOM 645 O O . PHE A 1 84 ? 2.186 -19.494 27.633 1.00 37.12 84 PHE A O 1
ATOM 652 N N . ASN A 1 85 ? 2.174 -18.333 29.559 1.00 56.28 85 ASN A N 1
ATOM 653 C CA . ASN A 1 85 ? 1.022 -19.001 30.152 1.00 56.28 85 ASN A CA 1
ATOM 654 C C . ASN A 1 85 ? -0.245 -18.416 29.532 1.00 56.28 85 ASN A C 1
ATOM 656 O O . ASN A 1 85 ? -0.827 -17.484 30.074 1.00 56.28 85 ASN A O 1
ATOM 660 N N . GLU A 1 86 ? -0.657 -18.960 28.397 1.00 47.19 86 GLU A N 1
ATOM 661 C CA . GLU A 1 86 ? -1.925 -18.621 27.768 1.00 47.19 86 GLU A CA 1
ATOM 662 C C . GLU A 1 86 ? -2.760 -19.895 27.687 1.00 47.19 86 GLU A C 1
ATOM 664 O O . GLU A 1 86 ? -2.327 -20.920 27.154 1.00 47.19 86 GLU A O 1
ATOM 669 N N . CYS A 1 87 ? -3.926 -19.857 28.330 1.00 53.28 87 CYS A N 1
ATOM 670 C CA . CYS A 1 87 ? -4.905 -20.932 28.320 1.00 53.28 87 CYS A CA 1
ATOM 671 C C . CYS A 1 87 ? -5.443 -21.070 26.892 1.00 53.28 87 CYS A C 1
ATOM 673 O O . CYS A 1 87 ? -6.427 -20.439 26.516 1.00 53.28 87 CYS A O 1
ATOM 675 N N . ILE A 1 88 ? -4.756 -21.869 26.078 1.00 45.72 88 ILE A N 1
ATOM 676 C CA . ILE A 1 88 ? -5.227 -22.260 24.756 1.00 45.72 88 ILE A CA 1
ATOM 677 C C . ILE A 1 88 ? -6.421 -23.181 24.990 1.00 45.72 88 ILE A C 1
ATOM 679 O O . ILE A 1 88 ? -6.270 -24.372 25.271 1.00 45.72 88 ILE A O 1
ATOM 683 N N . THR A 1 89 ? -7.624 -22.623 24.890 1.00 56.09 89 THR A N 1
ATOM 684 C CA . THR A 1 89 ? -8.829 -23.414 24.661 1.00 56.09 89 THR A CA 1
ATOM 685 C C . THR A 1 89 ? -8.637 -24.064 23.297 1.00 56.09 89 THR A C 1
ATOM 687 O O . THR A 1 89 ? -8.733 -23.411 22.260 1.00 56.09 89 THR A O 1
ATOM 690 N N . GLN A 1 90 ? -8.264 -25.342 23.290 1.00 59.91 90 GLN A N 1
ATOM 691 C CA . GLN A 1 90 ? -8.229 -26.118 22.060 1.00 59.91 90 GLN A CA 1
ATOM 692 C C . GLN A 1 90 ? -9.640 -26.102 21.478 1.00 59.91 90 GLN A C 1
ATOM 694 O O . GLN A 1 90 ? -10.593 -26.513 22.144 1.00 59.91 90 GLN A O 1
ATOM 699 N N . ALA A 1 91 ? -9.778 -25.588 20.256 1.00 60.22 91 ALA A N 1
ATOM 700 C CA . ALA A 1 91 ? -11.035 -25.666 19.534 1.00 60.22 91 ALA A CA 1
ATOM 701 C C . ALA A 1 91 ? -11.417 -27.154 19.418 1.00 60.22 91 ALA A C 1
ATOM 703 O O . ALA A 1 91 ? -10.584 -27.950 18.965 1.00 60.22 91 ALA A O 1
ATOM 704 N N . PRO A 1 92 ? -12.626 -27.562 19.846 1.00 64.12 92 PRO A N 1
ATOM 705 C CA . PRO A 1 92 ? -13.079 -28.929 19.662 1.00 64.12 92 PRO A CA 1
ATOM 706 C C . PRO A 1 92 ? -12.982 -29.289 18.182 1.00 64.12 92 PRO A C 1
ATOM 708 O O . PRO A 1 92 ? -13.284 -28.464 17.316 1.00 64.12 92 PRO A O 1
ATOM 711 N N . LYS A 1 93 ? -12.553 -30.522 17.893 1.00 69.38 93 LYS A N 1
ATOM 712 C CA . LYS A 1 93 ? -12.608 -31.069 16.533 1.00 69.38 93 LYS A CA 1
ATOM 713 C C . LYS A 1 93 ? -14.013 -30.813 15.973 1.00 69.38 93 LYS A C 1
ATOM 715 O O . LYS A 1 93 ? -14.964 -31.005 16.736 1.00 69.38 93 LYS A O 1
ATOM 720 N N . PRO A 1 94 ? -14.154 -30.381 14.705 1.00 60.03 94 PRO A N 1
ATOM 721 C CA . PRO A 1 94 ? -15.461 -30.140 14.111 1.00 60.03 94 PRO A CA 1
ATOM 722 C C . PRO A 1 94 ? -16.328 -31.377 14.322 1.00 60.03 94 PRO A C 1
ATOM 724 O O . PRO A 1 94 ? -16.026 -32.444 13.788 1.00 60.03 94 PRO A O 1
ATOM 727 N N . LEU A 1 95 ? -17.348 -31.249 15.172 1.00 62.94 95 LEU A N 1
ATOM 728 C CA . LEU A 1 95 ? -18.389 -32.258 15.261 1.00 62.94 95 LEU A CA 1
ATOM 729 C C . LEU A 1 95 ? -19.014 -32.354 13.875 1.00 62.94 95 LEU A C 1
ATOM 731 O O . LEU A 1 95 ? -19.221 -31.329 13.215 1.00 62.94 95 LEU A O 1
ATOM 735 N N . GLU A 1 96 ? -19.228 -33.591 13.433 1.00 69.31 96 GLU A N 1
ATOM 736 C CA . GLU A 1 96 ? -19.820 -33.909 12.140 1.00 69.31 96 GLU A CA 1
ATOM 737 C C . GLU A 1 96 ? -21.026 -33.011 11.871 1.00 69.31 96 GLU A C 1
ATOM 739 O O . GLU A 1 96 ? -21.781 -32.667 12.784 1.00 69.31 96 GLU A O 1
ATOM 744 N N . SER A 1 97 ? -21.147 -32.586 10.612 1.00 65.06 97 SER A N 1
ATOM 745 C CA . SER A 1 97 ? -22.127 -31.606 10.158 1.00 65.06 97 SER A CA 1
ATOM 746 C C . SER A 1 97 ? -23.493 -31.892 10.769 1.00 65.06 97 SER A C 1
ATOM 748 O O . SER A 1 97 ? -24.117 -32.901 10.440 1.00 65.06 97 SER A O 1
ATOM 750 N N . ILE A 1 98 ? -23.954 -30.998 11.642 1.00 71.00 98 ILE A N 1
ATOM 751 C CA . ILE A 1 98 ? -25.319 -31.026 12.155 1.00 71.00 98 ILE A CA 1
ATOM 752 C C . ILE A 1 98 ? -26.227 -31.011 10.923 1.00 71.00 98 ILE A C 1
ATOM 754 O O . ILE A 1 98 ? -26.232 -30.038 10.164 1.00 71.00 98 ILE A O 1
ATOM 758 N N . GLN A 1 99 ? -26.928 -32.117 10.669 1.00 77.69 99 GLN A N 1
ATOM 759 C CA . GLN A 1 99 ? -27.880 -32.179 9.570 1.00 77.69 99 GLN A CA 1
ATOM 760 C C . GLN A 1 99 ? -28.992 -31.182 9.857 1.00 77.69 99 GLN A C 1
ATOM 762 O O . GLN A 1 99 ? -29.567 -31.157 10.945 1.00 77.69 99 GLN A O 1
ATOM 767 N N . ARG A 1 100 ? -29.252 -30.321 8.871 1.00 79.25 100 ARG A N 1
ATOM 768 C CA . ARG A 1 100 ? -30.321 -29.335 8.953 1.00 79.25 100 ARG A CA 1
ATOM 769 C C . ARG A 1 100 ? -31.645 -30.080 9.192 1.00 79.25 100 ARG A C 1
ATOM 771 O O . ARG A 1 100 ? -31.947 -30.967 8.391 1.00 79.25 100 ARG A O 1
ATOM 778 N N . PRO A 1 101 ? -32.411 -29.738 10.242 1.00 78.50 101 PRO A N 1
ATOM 779 C CA . PRO A 1 101 ? -33.722 -30.331 10.473 1.00 78.50 101 PRO A CA 1
ATOM 780 C C . PRO A 1 101 ? -34.654 -30.126 9.273 1.00 78.50 101 PRO A C 1
ATOM 782 O O . PRO A 1 101 ? -34.484 -29.183 8.488 1.00 78.50 101 PRO A O 1
ATOM 785 N N . SER A 1 102 ? -35.615 -31.038 9.123 1.00 82.50 102 SER A N 1
ATOM 786 C CA . SER A 1 102 ? -36.571 -31.027 8.012 1.00 82.50 102 SER A CA 1
ATOM 787 C C . SER A 1 102 ? -37.401 -29.732 8.016 1.00 82.50 102 SER A C 1
ATOM 789 O O . SER A 1 102 ? -37.772 -29.258 9.090 1.00 82.50 102 SER A O 1
ATOM 791 N N . PRO A 1 103 ? -37.729 -29.146 6.848 1.00 78.31 103 PRO A N 1
ATOM 792 C CA . PRO A 1 103 ? -38.543 -27.929 6.772 1.00 78.31 103 PRO A CA 1
ATOM 793 C C . PRO A 1 103 ? -39.961 -28.074 7.350 1.00 78.31 103 PRO A C 1
ATOM 795 O O . PRO A 1 103 ? -40.570 -27.057 7.668 1.00 78.31 103 PRO A O 1
ATOM 798 N N . ASP A 1 104 ? -40.466 -29.302 7.506 1.00 85.50 104 ASP A N 1
ATOM 799 C CA . ASP A 1 104 ? -41.804 -29.590 8.046 1.00 85.50 104 ASP A CA 1
ATOM 800 C C . ASP A 1 104 ? -41.812 -29.875 9.562 1.00 85.50 104 ASP A C 1
ATOM 802 O O . ASP A 1 104 ? -42.817 -30.335 10.108 1.00 85.50 104 ASP A O 1
ATOM 806 N N . GLU A 1 105 ? -40.700 -29.642 10.270 1.00 79.88 105 GLU A N 1
ATOM 807 C CA . GLU A 1 105 ? -40.668 -29.816 11.724 1.00 79.88 105 GLU A CA 1
ATOM 808 C C . GLU A 1 105 ? -41.524 -28.761 12.451 1.00 79.88 105 GLU A C 1
ATOM 810 O O . GLU A 1 105 ? -41.457 -27.567 12.141 1.00 79.88 105 GLU A O 1
ATOM 815 N N . PRO A 1 106 ? -42.319 -29.168 13.458 1.00 83.44 106 PRO A N 1
ATOM 816 C CA . PRO A 1 106 ? -43.131 -28.240 14.230 1.00 83.44 106 PRO A CA 1
ATOM 817 C C . PRO A 1 106 ? -42.245 -27.288 15.044 1.00 83.44 106 PRO A C 1
ATOM 819 O O . PRO A 1 106 ? -41.352 -27.713 15.778 1.00 83.44 106 PRO A O 1
ATOM 822 N N . PHE A 1 107 ? -42.520 -25.985 14.957 1.00 82.81 107 PHE A N 1
ATOM 823 C CA . PHE A 1 107 ? -41.769 -24.969 15.693 1.00 82.81 107 PHE A CA 1
ATOM 824 C C . PHE A 1 107 ? -41.934 -25.144 17.208 1.00 82.81 107 PHE A C 1
ATOM 826 O O . PHE A 1 107 ? -43.025 -24.978 17.755 1.00 82.81 107 PHE A O 1
ATOM 833 N N . SER A 1 108 ? -40.835 -25.423 17.906 1.00 81.25 108 SER A N 1
ATOM 834 C CA . SER A 1 108 ? -40.791 -25.398 19.368 1.00 81.25 108 SER A CA 1
ATOM 835 C C . SER A 1 108 ? -40.382 -24.012 19.867 1.00 81.25 108 SER A C 1
ATOM 837 O O . SER A 1 108 ? -39.332 -23.499 19.474 1.00 81.25 108 SER A O 1
ATOM 839 N N . SER A 1 109 ? -41.166 -23.420 20.772 1.00 83.38 109 SER A N 1
ATOM 840 C CA . SER A 1 109 ? -40.778 -22.176 21.445 1.00 83.38 109 SER A CA 1
ATOM 841 C C . SER A 1 109 ? -39.586 -22.427 22.371 1.00 83.38 109 SER A C 1
ATOM 843 O O . SER A 1 109 ? -39.666 -23.230 23.306 1.00 83.38 109 SER A O 1
ATOM 845 N N . LEU A 1 110 ? -38.466 -21.757 22.099 1.00 81.81 110 LEU A N 1
ATOM 846 C CA . LEU A 1 110 ? -37.275 -21.851 22.933 1.00 81.81 110 LEU A CA 1
ATOM 847 C C . LEU A 1 110 ? -37.492 -21.076 24.232 1.00 81.81 110 LEU A C 1
ATOM 849 O O . LEU A 1 110 ? -37.933 -19.928 24.223 1.00 81.81 110 LEU A O 1
ATOM 853 N N . GLN A 1 111 ? -37.129 -21.693 25.355 1.00 78.38 111 GLN A N 1
ATOM 854 C CA . GLN A 1 111 ? -37.153 -21.031 26.656 1.00 78.38 111 GLN A CA 1
ATOM 855 C C . GLN A 1 111 ? -36.113 -19.902 26.657 1.00 78.38 111 GLN A C 1
ATOM 857 O O . GLN A 1 111 ? -34.910 -20.153 26.768 1.00 78.38 111 GLN A O 1
ATOM 862 N N . GLN A 1 112 ? -36.565 -18.656 26.516 1.00 81.06 112 GLN A N 1
ATOM 863 C CA . GLN A 1 112 ? -35.704 -17.488 26.657 1.00 81.06 112 GLN A CA 1
ATOM 864 C C . GLN A 1 112 ? -35.326 -17.322 28.127 1.00 81.06 112 GLN A C 1
ATOM 866 O O . GLN A 1 112 ? -36.116 -16.864 28.946 1.00 81.06 112 GLN A O 1
ATOM 871 N N . LYS A 1 113 ? -34.089 -17.692 28.460 1.00 86.50 113 LYS A N 1
ATOM 872 C CA . LYS A 1 113 ? -33.485 -17.330 29.741 1.00 86.50 113 LYS A CA 1
ATOM 873 C C . LYS A 1 113 ? -32.928 -15.921 29.612 1.00 86.50 113 LYS A C 1
ATOM 875 O O . LYS A 1 113 ? -31.944 -15.706 28.907 1.00 86.50 113 LYS A O 1
ATOM 880 N N . ILE A 1 114 ? -33.579 -14.969 30.263 1.00 91.00 114 ILE A N 1
ATOM 881 C CA . ILE A 1 114 ? -33.069 -13.607 30.395 1.00 91.00 114 ILE A CA 1
ATOM 882 C C . ILE A 1 114 ? -32.119 -13.531 31.593 1.00 91.00 114 ILE A C 1
ATOM 884 O O . ILE A 1 114 ? -32.194 -14.334 32.520 1.00 91.00 114 ILE A O 1
ATOM 888 N N . SER A 1 115 ? -31.145 -12.624 31.530 1.00 90.56 115 SER A N 1
ATOM 889 C CA . SER A 1 115 ? -30.232 -12.398 32.650 1.00 90.56 115 SER A CA 1
ATOM 890 C C . SER A 1 115 ? -30.910 -11.528 33.718 1.00 90.56 115 SER A C 1
ATOM 892 O O . SER A 1 115 ? -31.762 -10.709 33.366 1.00 90.56 115 SER A O 1
ATOM 894 N N . PRO A 1 116 ? -30.474 -11.589 34.990 1.00 89.56 116 PRO A N 1
ATOM 895 C CA . PRO A 1 116 ? -31.030 -10.746 36.055 1.00 89.56 116 PRO A CA 1
ATOM 896 C C . PRO A 1 116 ? -30.923 -9.245 35.751 1.00 89.56 116 PRO A C 1
ATOM 898 O O . PRO A 1 116 ? -31.761 -8.446 36.154 1.00 89.56 116 PRO A O 1
ATOM 901 N N . SER A 1 117 ? -29.891 -8.842 34.999 1.00 93.38 117 SER A N 1
ATOM 902 C CA . SER A 1 117 ? -29.731 -7.449 34.575 1.00 93.38 117 SER A CA 1
ATOM 903 C C . SER A 1 117 ? -30.778 -7.030 33.543 1.00 93.38 117 SER A C 1
ATOM 905 O O . SER A 1 117 ? -31.191 -5.872 33.541 1.00 93.38 117 SER A O 1
ATOM 907 N N . LEU A 1 118 ? -31.182 -7.943 32.654 1.00 89.75 118 LEU A N 1
ATOM 908 C CA . LEU A 1 118 ? -32.227 -7.686 31.668 1.00 89.75 118 LEU A CA 1
ATOM 909 C C . LEU A 1 118 ? -33.612 -7.719 32.321 1.00 89.75 118 LEU A C 1
ATOM 911 O O . LEU A 1 118 ? -34.430 -6.862 32.013 1.00 89.75 118 LEU A O 1
ATOM 915 N N . GLU A 1 119 ? -33.846 -8.630 33.268 1.00 88.88 119 GLU A N 1
ATOM 916 C CA . GLU A 1 119 ? -35.059 -8.655 34.102 1.00 88.88 119 GLU A CA 1
ATOM 917 C C . GLU A 1 119 ? -35.287 -7.306 34.787 1.0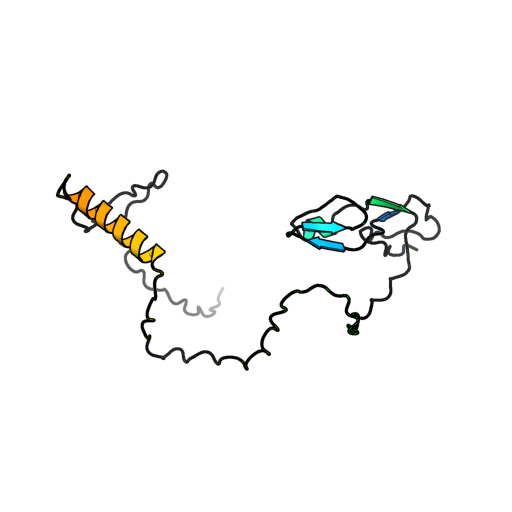0 88.88 119 GLU A C 1
ATOM 919 O O . GLU A 1 119 ? -36.325 -6.681 34.586 1.00 88.88 119 GLU A O 1
ATOM 924 N N . GLN A 1 120 ? -34.271 -6.788 35.481 1.00 90.19 120 GLN A N 1
ATOM 925 C CA . GLN A 1 120 ? -34.352 -5.489 36.152 1.00 90.19 120 GLN A CA 1
ATOM 926 C C . GLN A 1 120 ? -34.581 -4.327 35.180 1.00 90.19 120 GLN A C 1
ATOM 928 O O . GLN A 1 120 ? -35.251 -3.355 35.522 1.00 90.19 120 GLN A O 1
ATOM 933 N N . ALA A 1 121 ? -34.002 -4.379 33.978 1.00 89.56 121 ALA A N 1
ATOM 934 C CA . ALA A 1 121 ? -34.231 -3.353 32.964 1.00 89.56 121 ALA A CA 1
ATOM 935 C C . ALA A 1 121 ? -35.682 -3.388 32.464 1.00 89.56 121 ALA A C 1
ATOM 937 O O . ALA A 1 121 ? -36.311 -2.340 32.335 1.00 89.56 121 ALA A O 1
ATOM 938 N N . LEU A 1 122 ? -36.229 -4.585 32.238 1.00 88.44 122 LEU A N 1
ATOM 939 C CA . LEU A 1 122 ? -37.618 -4.772 31.826 1.00 88.44 122 LEU A CA 1
ATOM 940 C C . LEU A 1 122 ? -38.600 -4.352 32.927 1.00 88.44 122 LEU A C 1
ATOM 942 O O . LEU A 1 122 ? -39.593 -3.697 32.625 1.00 88.44 122 LEU A O 1
ATOM 946 N N . GLU A 1 123 ? -38.313 -4.653 34.193 1.00 89.06 123 GLU A N 1
ATOM 947 C CA . GLU A 1 123 ? -39.101 -4.177 35.337 1.00 89.06 123 GLU A CA 1
ATOM 948 C C . GLU A 1 123 ? -39.078 -2.652 35.445 1.00 89.06 123 GLU A C 1
ATOM 950 O O . GLU A 1 123 ? -40.127 -2.032 35.577 1.00 89.06 123 GLU A O 1
ATOM 955 N N . LYS A 1 124 ? -37.907 -2.020 35.301 1.00 86.31 124 LYS A N 1
ATOM 956 C CA . LYS A 1 124 ? -37.796 -0.553 35.297 1.00 86.31 124 LYS A CA 1
ATOM 957 C C . LYS A 1 124 ? -38.603 0.078 34.167 1.00 86.31 124 LYS A C 1
ATOM 959 O O . LYS A 1 124 ? -39.255 1.092 34.393 1.00 86.31 124 LYS A O 1
ATOM 964 N N . LEU A 1 125 ? -38.593 -0.510 32.970 1.00 82.81 125 LEU A N 1
ATOM 965 C CA . LEU A 1 125 ? -39.391 -0.020 31.842 1.00 82.81 125 LEU A CA 1
ATOM 966 C C . LEU A 1 125 ? -40.899 -0.179 32.089 1.00 82.81 125 LEU A C 1
ATOM 968 O O . LEU A 1 125 ? -41.641 0.762 31.818 1.00 82.81 125 LEU A O 1
ATOM 972 N N . LYS A 1 126 ? -41.342 -1.302 32.675 1.00 82.00 126 LYS A N 1
ATOM 973 C CA . LYS A 1 126 ? -42.745 -1.504 33.084 1.00 82.00 126 LYS A CA 1
ATOM 974 C C . LYS A 1 126 ? -43.182 -0.504 34.153 1.00 82.00 126 LYS A C 1
ATOM 976 O O . LYS A 1 126 ? -44.196 0.156 33.981 1.00 82.00 126 LYS A O 1
ATOM 981 N N . LEU A 1 127 ? -42.366 -0.301 35.187 1.00 72.88 127 LEU A N 1
ATOM 982 C CA . LEU A 1 127 ? -42.624 0.686 36.242 1.00 72.88 127 LEU A CA 1
ATOM 983 C C . LEU A 1 127 ? -42.649 2.126 35.706 1.00 72.88 127 LEU A C 1
ATOM 985 O O . LEU A 1 127 ? -43.334 2.982 36.264 1.00 72.88 127 LEU A O 1
ATOM 989 N N . THR A 1 128 ? -41.908 2.403 34.626 1.00 70.44 128 THR A N 1
ATOM 990 C CA . THR A 1 128 ? -41.926 3.704 33.937 1.00 70.44 128 THR A CA 1
ATOM 991 C C . THR A 1 128 ? -43.191 3.872 33.087 1.00 70.44 128 THR A C 1
ATOM 993 O O . THR A 1 128 ? -43.710 4.980 33.008 1.00 70.44 128 THR A O 1
ATOM 996 N N . GLN A 1 129 ? -43.720 2.794 32.493 1.00 63.84 129 GLN A N 1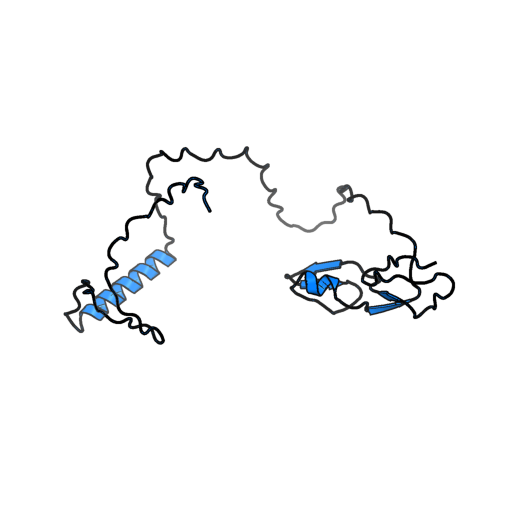
ATOM 997 C CA . GLN A 1 129 ? -45.026 2.798 31.817 1.00 63.84 129 GLN A CA 1
ATOM 998 C C . GLN A 1 129 ? -46.186 2.960 32.809 1.00 63.84 129 GLN A C 1
ATOM 1000 O O . GLN A 1 129 ? -47.062 3.782 32.568 1.00 63.84 129 GLN A O 1
ATOM 1005 N N . GLU A 1 130 ? -46.153 2.265 33.948 1.00 58.06 130 GLU A N 1
ATOM 1006 C CA . GLU A 1 130 ? -47.185 2.367 34.990 1.00 58.06 130 GLU A CA 1
ATOM 1007 C C . GLU A 1 130 ? -47.175 3.748 35.676 1.00 58.06 130 GLU A C 1
ATOM 1009 O O . GLU A 1 130 ? -48.232 4.341 35.864 1.00 58.06 130 GLU A O 1
ATOM 1014 N N . ASN A 1 131 ? -46.000 4.339 35.950 1.00 54.91 131 ASN A N 1
ATOM 1015 C CA . ASN A 1 131 ? -45.917 5.727 36.444 1.00 54.91 131 ASN A CA 1
ATOM 1016 C C . ASN A 1 131 ? -46.308 6.776 35.391 1.00 54.91 131 ASN A C 1
ATOM 1018 O O . ASN A 1 131 ? -46.738 7.871 35.747 1.00 54.91 131 ASN A O 1
ATOM 1022 N N . ALA A 1 132 ? -46.154 6.477 34.099 1.00 54.12 132 ALA A N 1
ATOM 1023 C CA . ALA A 1 132 ? -46.646 7.351 33.038 1.00 54.12 132 ALA A CA 1
ATOM 1024 C C . ALA A 1 132 ? -48.177 7.268 32.881 1.00 54.12 132 ALA A C 1
ATOM 1026 O O . ALA A 1 132 ? -48.780 8.228 32.409 1.00 54.12 132 ALA A O 1
ATOM 1027 N N . GLN A 1 133 ? -48.811 6.170 33.311 1.00 48.66 133 GLN A N 1
ATOM 1028 C CA . GLN A 1 133 ? -50.265 5.982 33.243 1.00 48.66 133 GLN A CA 1
ATOM 1029 C C . GLN A 1 133 ? -51.057 6.718 34.337 1.00 48.66 133 GLN A C 1
ATOM 1031 O O . GLN A 1 133 ? -52.264 6.870 34.179 1.00 48.66 133 GLN A O 1
ATOM 1036 N N . GLU A 1 134 ? -50.424 7.274 35.378 1.00 45.03 134 GLU A N 1
ATOM 1037 C CA . GLU A 1 134 ? -51.118 8.197 36.298 1.00 45.03 134 GLU A CA 1
ATOM 1038 C C . GLU A 1 134 ? -51.240 9.636 35.750 1.00 45.03 134 GLU A C 1
ATOM 1040 O O . GLU A 1 134 ? -51.896 10.484 36.357 1.00 45.03 134 GLU A O 1
ATOM 1045 N N . ILE A 1 135 ? -50.690 9.933 34.561 1.00 50.53 135 ILE A N 1
ATOM 1046 C CA . ILE A 1 135 ? -50.941 11.195 33.849 1.00 50.53 135 ILE A CA 1
ATOM 1047 C C . ILE A 1 135 ? -51.327 10.900 32.392 1.00 50.53 135 ILE A C 1
ATOM 1049 O O . ILE A 1 135 ? -50.475 10.851 31.508 1.00 50.53 135 ILE A O 1
ATOM 1053 N N . LYS A 1 136 ? -52.649 10.851 32.167 1.00 35.41 136 LYS A N 1
ATOM 1054 C CA . LYS A 1 136 ? -53.407 10.745 30.898 1.00 35.41 136 LYS A CA 1
ATOM 1055 C C . LYS A 1 136 ? -53.813 9.325 30.505 1.00 35.41 136 LYS A C 1
ATOM 1057 O O . LYS A 1 136 ? -53.155 8.646 29.723 1.00 35.41 136 LYS A O 1
ATOM 1062 N N . GLU A 1 137 ? -54.991 8.953 30.997 1.00 42.53 137 GLU A N 1
ATOM 1063 C CA . GLU A 1 137 ? -55.906 8.071 30.279 1.00 42.53 137 GLU A CA 1
ATOM 1064 C C . GLU A 1 137 ? -56.187 8.634 28.868 1.00 42.53 137 GLU A C 1
ATOM 1066 O O . GLU A 1 137 ? -56.197 9.851 28.671 1.00 42.53 137 GLU A O 1
ATOM 1071 N N . GLU A 1 138 ? -56.434 7.719 27.926 1.00 42.50 138 GLU A N 1
ATOM 1072 C CA . GLU A 1 138 ? -56.672 7.892 26.479 1.00 42.50 138 GLU A CA 1
ATOM 1073 C C . GLU A 1 138 ? -55.438 7.837 25.550 1.00 42.50 138 GLU A C 1
ATOM 1075 O O . GLU A 1 138 ? -55.058 8.822 24.924 1.00 42.50 138 GLU A O 1
ATOM 1080 N N . ASP A 1 139 ? -54.887 6.638 25.334 1.00 40.59 139 ASP A N 1
ATOM 1081 C CA . ASP A 1 139 ? -54.545 6.209 23.964 1.00 40.59 139 ASP A CA 1
ATOM 1082 C C . ASP A 1 139 ? -54.750 4.690 23.865 1.00 40.59 139 ASP A C 1
ATOM 1084 O O . ASP A 1 139 ? -53.960 3.885 24.350 1.00 40.59 139 ASP A O 1
ATOM 1088 N N . SER A 1 140 ? -55.902 4.298 23.328 1.00 43.25 140 SER A N 1
ATOM 1089 C CA . SER A 1 140 ? -56.196 2.917 22.953 1.00 43.25 140 SER A CA 1
ATOM 1090 C C . SER A 1 140 ? -55.251 2.532 21.810 1.00 43.25 140 SER A C 1
ATOM 1092 O O . SER A 1 140 ? -55.235 3.217 20.791 1.00 43.25 140 SER A O 1
ATOM 1094 N N . ASP A 1 141 ? -54.482 1.450 21.979 1.00 55.22 141 ASP A N 1
ATOM 1095 C CA . ASP A 1 141 ? -53.533 0.865 21.009 1.00 55.22 141 ASP A CA 1
ATOM 1096 C C . ASP A 1 141 ? -54.208 0.326 19.717 1.00 55.22 141 ASP A C 1
ATOM 1098 O O . ASP A 1 141 ? -53.937 -0.780 19.251 1.00 55.22 141 ASP A O 1
ATOM 1102 N N . GLU A 1 142 ? -55.104 1.093 19.098 1.00 56.62 142 GLU A N 1
ATOM 1103 C CA . GLU A 1 142 ? -55.705 0.795 17.802 1.00 56.62 142 GLU A CA 1
ATOM 1104 C C . GLU A 1 142 ? -55.355 1.914 16.812 1.00 56.62 142 GLU A C 1
ATOM 1106 O O . GLU A 1 142 ? -56.079 2.895 16.620 1.00 56.62 142 GLU A O 1
ATOM 1111 N N . ILE A 1 143 ? -54.188 1.781 16.173 1.00 59.94 143 ILE A N 1
ATOM 1112 C CA . ILE A 1 143 ? -53.722 2.729 15.156 1.00 59.94 143 ILE A CA 1
ATOM 1113 C C . ILE A 1 143 ? -54.622 2.606 13.922 1.00 59.94 143 ILE A C 1
ATOM 1115 O O . ILE A 1 143 ? -54.521 1.661 13.138 1.00 59.94 143 ILE A O 1
ATOM 1119 N N . LYS A 1 144 ? -55.495 3.595 13.723 1.00 66.88 144 LYS A N 1
ATOM 1120 C CA . LYS A 1 144 ? -56.414 3.645 12.580 1.00 66.88 144 LYS A CA 1
ATOM 1121 C C . LYS A 1 144 ? -55.654 3.904 11.273 1.00 66.88 144 LYS A C 1
ATOM 1123 O O . LYS A 1 144 ? -54.657 4.634 11.232 1.00 66.88 144 LYS A O 1
ATOM 1128 N N . ILE A 1 145 ? -56.147 3.317 10.182 1.00 73.75 145 ILE A N 1
ATOM 1129 C CA . ILE A 1 145 ? -55.641 3.560 8.823 1.00 73.75 145 ILE A CA 1
ATOM 1130 C C . ILE A 1 145 ? -55.711 5.073 8.554 1.00 73.75 145 ILE A C 1
ATOM 1132 O O . ILE A 1 145 ? -56.761 5.685 8.737 1.00 73.75 145 ILE A O 1
ATOM 1136 N N . GLY A 1 146 ? -54.589 5.678 8.159 1.00 70.94 146 GLY A N 1
ATOM 1137 C CA . GLY A 1 146 ? -54.441 7.128 7.978 1.00 70.94 146 GLY A CA 1
ATOM 1138 C C . GLY A 1 146 ? -53.583 7.841 9.030 1.00 70.94 146 GLY A C 1
ATOM 1139 O O . GLY A 1 146 ? -53.328 9.035 8.885 1.00 70.94 146 GLY A O 1
ATOM 1140 N N . THR A 1 147 ? -53.086 7.144 10.056 1.00 81.56 147 THR A N 1
ATOM 1141 C CA . THR A 1 147 ? -52.215 7.766 11.071 1.00 81.56 147 THR A CA 1
ATOM 1142 C C . THR A 1 147 ? -50.837 8.107 10.482 1.00 81.56 147 THR A C 1
ATOM 1144 O O . THR A 1 147 ? -50.200 7.269 9.833 1.00 81.56 147 THR A O 1
ATOM 1147 N N . SER A 1 148 ? -50.370 9.344 10.681 1.00 78.69 148 SER A N 1
ATOM 1148 C CA . SER A 1 148 ? -49.065 9.823 10.204 1.00 78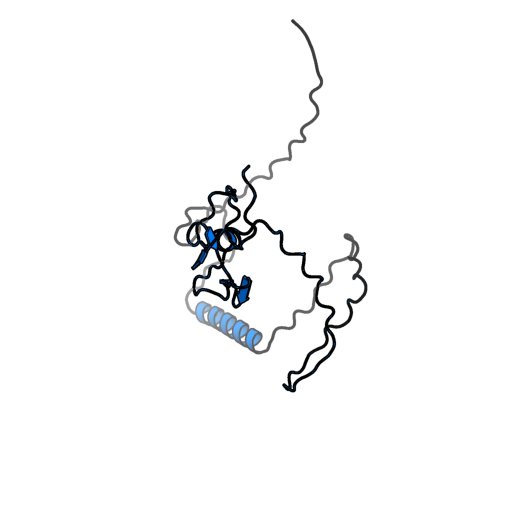.69 148 SER A CA 1
ATOM 1149 C C . SER A 1 148 ? -47.919 9.369 11.101 1.00 78.69 148 SER A C 1
ATOM 1151 O O . SER A 1 148 ? -48.041 9.356 12.327 1.00 78.69 148 SER A O 1
ATOM 1153 N N . CYS A 1 149 ? -46.777 9.051 10.493 1.00 78.88 149 CYS A N 1
ATOM 1154 C CA . CYS A 1 149 ? -45.577 8.673 11.226 1.00 78.88 149 CYS A CA 1
ATOM 1155 C C . CYS A 1 149 ? -45.091 9.820 12.129 1.00 78.88 149 CYS A C 1
ATOM 1157 O O . CYS A 1 149 ? -44.899 10.942 11.669 1.00 78.88 149 CYS A O 1
ATOM 1159 N N . LYS A 1 150 ? -44.864 9.523 13.414 1.00 83.25 150 LYS A N 1
ATOM 1160 C CA . LYS A 1 150 ? -44.370 10.491 14.410 1.00 83.25 150 LYS A CA 1
ATOM 1161 C C . LYS A 1 150 ? -42.833 10.631 14.415 1.00 83.25 150 LYS A C 1
ATOM 1163 O O . LYS A 1 150 ? -42.304 11.457 15.151 1.00 83.25 150 LYS A O 1
ATOM 1168 N N . ASN A 1 151 ? -42.105 9.855 13.601 1.00 82.50 151 ASN A N 1
ATOM 1169 C CA . ASN A 1 151 ? -40.641 9.921 13.527 1.00 82.50 151 ASN A CA 1
ATOM 1170 C C . ASN A 1 151 ? -40.191 11.126 12.687 1.00 82.50 151 ASN A C 1
ATOM 1172 O O . ASN A 1 151 ? -40.609 11.279 11.537 1.00 82.50 151 ASN A O 1
ATOM 1176 N N . GLY A 1 152 ? -39.299 11.955 13.238 1.00 69.12 152 GLY A N 1
ATOM 1177 C CA . GLY A 1 152 ? -38.762 13.134 12.554 1.00 69.12 152 GLY A CA 1
ATOM 1178 C C . GLY A 1 152 ? -38.122 12.778 11.208 1.00 69.12 152 GLY A C 1
ATOM 1179 O O . GLY A 1 152 ? -37.190 11.981 11.151 1.00 69.12 152 GLY A O 1
ATOM 1180 N N . GLY A 1 153 ? -38.646 13.359 10.123 1.00 75.38 153 GLY A N 1
ATOM 1181 C CA . GLY A 1 153 ? -38.187 13.123 8.747 1.00 75.38 153 GLY A CA 1
ATOM 1182 C C . GLY A 1 153 ? -39.000 12.097 7.948 1.00 75.38 153 GLY A C 1
ATOM 1183 O O . GLY A 1 153 ? -38.740 11.918 6.760 1.00 75.38 153 GLY A O 1
ATOM 1184 N N . CYS A 1 154 ? -40.002 11.444 8.547 1.00 77.50 154 CYS A N 1
ATOM 1185 C CA . CYS A 1 154 ? -40.888 10.520 7.839 1.00 77.50 154 CYS A CA 1
ATOM 1186 C C . CYS A 1 154 ? -42.259 11.157 7.569 1.00 77.50 154 CYS A C 1
ATOM 1188 O O . CYS A 1 154 ? -43.044 11.367 8.486 1.00 77.50 154 CYS A O 1
ATOM 1190 N N . SER A 1 155 ? -42.587 11.406 6.299 1.00 77.56 155 SER A N 1
ATOM 1191 C CA . SER A 1 155 ? -43.895 11.951 5.882 1.00 77.56 155 SER A CA 1
ATOM 1192 C C . SER A 1 155 ? -44.909 10.871 5.477 1.00 77.56 155 SER A C 1
ATOM 1194 O O . SER A 1 155 ? -45.889 11.167 4.797 1.00 77.56 155 SER A O 1
ATOM 1196 N N . LYS A 1 156 ? -44.665 9.600 5.826 1.00 80.44 156 LYS A N 1
ATOM 1197 C CA . LYS A 1 156 ? -45.537 8.485 5.431 1.00 80.44 156 LYS A CA 1
ATOM 1198 C C . LYS A 1 156 ? -46.710 8.323 6.398 1.00 80.44 156 LYS A C 1
ATOM 1200 O O . LYS A 1 156 ? -46.570 8.489 7.608 1.00 80.44 156 LYS A O 1
ATOM 1205 N N . VAL A 1 157 ? -47.849 7.940 5.838 1.00 81.38 157 VAL A N 1
ATOM 1206 C CA . VAL A 1 157 ? -49.088 7.604 6.547 1.00 81.38 157 VAL A CA 1
ATOM 1207 C C . VAL A 1 157 ? -49.375 6.111 6.370 1.00 81.38 157 VAL A C 1
ATOM 1209 O O . VAL A 1 157 ? -49.033 5.521 5.341 1.00 81.38 157 VAL A O 1
ATOM 1212 N N . LEU A 1 158 ? -49.949 5.483 7.394 1.00 70.31 158 LEU A N 1
ATOM 1213 C CA . LEU A 1 158 ? -50.282 4.061 7.374 1.00 70.31 158 LEU A CA 1
ATOM 1214 C C . LEU A 1 158 ? -51.485 3.814 6.444 1.00 70.31 158 LEU A C 1
ATOM 1216 O O . LEU A 1 158 ? -52.584 4.284 6.731 1.00 70.31 158 LEU A O 1
ATOM 1220 N N . PHE A 1 159 ? -51.297 3.059 5.359 1.00 68.06 159 PHE A N 1
ATOM 1221 C CA . PHE A 1 159 ? -52.370 2.625 4.454 1.00 68.06 159 PHE A CA 1
ATOM 1222 C C . PHE A 1 159 ? -52.467 1.096 4.421 1.00 68.06 159 PHE A C 1
ATOM 1224 O O . PHE A 1 159 ? -51.439 0.418 4.464 1.00 68.06 159 PHE A O 1
ATOM 1231 N N . SER A 1 160 ? -53.678 0.544 4.284 1.00 53.94 160 SER A N 1
ATOM 1232 C CA . SER A 1 160 ? -53.841 -0.863 3.910 1.00 53.94 160 SER A CA 1
ATOM 1233 C C . SER A 1 160 ? -53.589 -1.003 2.406 1.00 53.94 160 SER A C 1
ATOM 1235 O O . SER A 1 160 ? -54.304 -0.439 1.579 1.00 53.94 160 SER A O 1
ATOM 1237 N N . LEU A 1 161 ? -52.534 -1.720 2.023 1.00 54.25 161 LEU A N 1
ATOM 1238 C CA . LEU A 1 161 ? -52.353 -2.100 0.623 1.00 54.25 161 LEU A CA 1
ATOM 1239 C C . LEU A 1 161 ? -53.308 -3.265 0.316 1.00 54.25 161 LEU A C 1
ATOM 1241 O O . LEU A 1 161 ? -53.265 -4.265 1.037 1.00 54.25 161 LEU A O 1
ATOM 1245 N N . PRO A 1 162 ? -54.155 -3.192 -0.730 1.00 49.50 162 PRO A N 1
ATOM 1246 C CA . PRO A 1 162 ? -54.875 -4.368 -1.189 1.00 49.50 162 PRO A CA 1
ATOM 1247 C C . PRO A 1 162 ? -53.863 -5.374 -1.748 1.00 49.50 162 PRO A C 1
ATOM 1249 O O . PRO A 1 162 ? -52.957 -5.011 -2.501 1.00 49.50 162 PRO A O 1
ATOM 1252 N N . ALA A 1 163 ? -54.005 -6.642 -1.361 1.00 48.75 163 ALA A N 1
ATOM 1253 C CA . ALA A 1 163 ? -53.204 -7.736 -1.890 1.00 48.75 163 ALA A CA 1
ATOM 1254 C C . ALA A 1 163 ? -53.339 -7.779 -3.424 1.00 48.75 163 ALA A C 1
ATOM 1256 O O . ALA A 1 163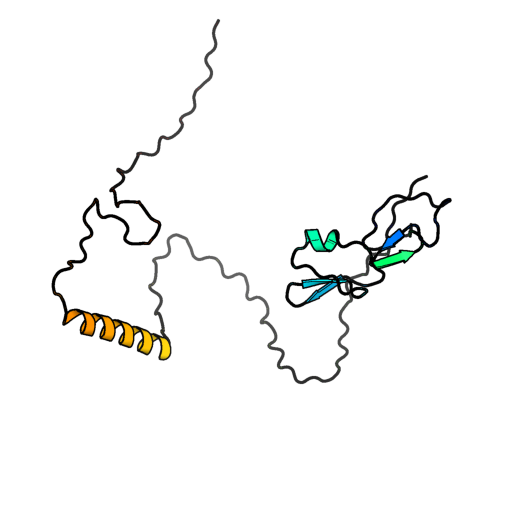 ? -54.405 -8.093 -3.952 1.00 48.75 163 ALA A O 1
ATOM 1257 N N . PHE A 1 164 ? -52.271 -7.440 -4.148 1.00 37.62 164 PHE A N 1
ATOM 1258 C CA . PHE A 1 164 ? -52.239 -7.601 -5.600 1.00 37.62 164 PHE A CA 1
ATOM 1259 C C . PHE A 1 164 ? -52.051 -9.087 -5.942 1.00 37.62 164 PHE A C 1
ATOM 1261 O O . PHE A 1 164 ? -51.118 -9.709 -5.428 1.00 37.62 164 PHE A O 1
ATOM 1268 N N . PRO A 1 165 ? -52.888 -9.676 -6.816 1.00 44.78 165 PRO A N 1
ATOM 1269 C CA . PRO A 1 165 ? -52.680 -11.042 -7.268 1.00 44.78 165 PRO A CA 1
ATOM 1270 C C . PRO A 1 165 ? -51.434 -11.116 -8.161 1.00 44.78 165 PRO A C 1
ATOM 1272 O O . PRO A 1 165 ? -51.235 -10.303 -9.066 1.00 44.78 165 PRO A O 1
ATOM 1275 N N . ILE A 1 166 ? -50.595 -12.116 -7.895 1.00 46.59 166 ILE A N 1
ATOM 1276 C CA . ILE A 1 166 ? -49.369 -12.420 -8.635 1.00 46.59 166 ILE A CA 1
ATOM 1277 C C . ILE A 1 166 ? -49.749 -12.788 -10.080 1.00 46.59 166 ILE A C 1
ATOM 1279 O O . ILE A 1 166 ? -50.368 -13.823 -10.325 1.00 46.59 166 ILE A O 1
ATOM 1283 N N . ARG A 1 167 ? -49.392 -11.943 -11.057 1.00 41.81 167 ARG A N 1
ATOM 1284 C CA . ARG A 1 167 ? -49.515 -12.266 -12.489 1.00 41.81 167 ARG A CA 1
ATOM 1285 C C . ARG A 1 167 ? -48.445 -13.295 -12.865 1.00 41.81 167 ARG A C 1
ATOM 1287 O O . ARG A 1 167 ? -47.271 -12.958 -12.975 1.00 41.81 167 ARG A O 1
ATOM 1294 N N . ASN A 1 168 ? -48.866 -14.539 -13.086 1.00 40.41 168 ASN A N 1
ATOM 1295 C CA . ASN A 1 168 ? -48.063 -15.570 -13.744 1.00 40.41 168 ASN A CA 1
ATOM 1296 C C . ASN A 1 168 ? -47.819 -15.168 -15.208 1.00 40.41 168 ASN A C 1
ATOM 1298 O O . ASN A 1 168 ? -48.772 -14.975 -15.966 1.00 40.41 168 ASN A O 1
ATOM 1302 N N . HIS A 1 169 ? -46.555 -15.035 -15.612 1.00 41.31 169 HIS A N 1
ATOM 1303 C CA . HIS A 1 169 ? -46.183 -14.777 -17.002 1.00 41.31 169 HIS A CA 1
ATOM 1304 C C . HIS A 1 169 ? -46.244 -16.095 -17.791 1.00 41.31 169 HIS A C 1
ATOM 1306 O O . HIS A 1 169 ? -45.293 -16.873 -17.814 1.00 41.31 169 HIS A O 1
ATOM 1312 N N . GLY A 1 170 ? -47.403 -16.355 -18.398 1.00 37.78 170 GLY A N 1
ATOM 1313 C CA . GLY A 1 170 ? -47.598 -17.415 -19.381 1.00 37.78 170 GLY A CA 1
ATOM 1314 C C . GLY A 1 170 ? -46.897 -17.085 -20.700 1.00 37.78 170 GLY A C 1
ATOM 1315 O O . GLY A 1 170 ? -46.897 -15.944 -21.162 1.00 37.78 170 GLY A O 1
ATOM 1316 N N . THR A 1 171 ? -46.286 -18.113 -21.269 1.00 47.88 171 THR A N 1
ATOM 1317 C CA . THR A 1 171 ? -45.630 -18.194 -22.574 1.00 47.88 171 THR A CA 1
ATOM 1318 C C . THR A 1 171 ? -46.448 -17.559 -23.703 1.00 47.88 171 THR A C 1
ATOM 1320 O O . THR A 1 171 ? -47.582 -17.957 -23.957 1.00 47.88 171 THR A O 1
ATOM 1323 N N . LEU A 1 172 ? -45.852 -16.615 -24.442 1.00 44.66 172 LEU A N 1
ATOM 1324 C CA . LEU A 1 172 ? -46.374 -16.192 -25.742 1.00 44.66 172 LEU A CA 1
ATOM 1325 C C . LEU A 1 172 ? -45.596 -16.897 -26.847 1.00 44.66 172 LEU A C 1
ATOM 1327 O O . LEU A 1 172 ? -44.414 -16.646 -27.078 1.00 44.66 172 LEU A O 1
ATOM 1331 N N . ASN A 1 173 ? -46.310 -17.825 -27.477 1.00 39.12 173 ASN A N 1
ATOM 1332 C CA . ASN A 1 173 ? -45.929 -18.514 -28.691 1.00 39.12 173 ASN A CA 1
ATOM 1333 C C . ASN A 1 173 ? -45.759 -17.540 -29.860 1.00 39.12 173 ASN A C 1
ATOM 1335 O O . ASN A 1 173 ? -46.514 -16.586 -30.039 1.00 39.12 173 ASN A O 1
ATOM 1339 N N . LEU A 1 174 ? -44.774 -17.898 -30.672 1.00 45.97 174 LEU A N 1
ATOM 1340 C CA . LEU A 1 174 ? -44.508 -17.493 -32.039 1.00 45.97 174 LEU A CA 1
ATOM 1341 C C . LEU A 1 174 ? -45.784 -17.489 -32.904 1.00 45.97 174 LEU A C 1
ATOM 1343 O O . LEU A 1 174 ? -46.442 -18.521 -33.020 1.00 45.97 174 LEU A O 1
ATOM 1347 N N . LEU A 1 175 ? -46.075 -16.376 -33.581 1.00 39.38 175 LEU A N 1
ATOM 1348 C CA . LEU A 1 175 ? -46.893 -16.371 -34.795 1.00 39.38 175 LEU A CA 1
ATOM 1349 C C . LEU A 1 175 ? -46.400 -15.288 -35.761 1.00 39.38 175 LEU A C 1
ATOM 1351 O O . LEU A 1 175 ? -46.416 -14.093 -35.485 1.00 39.38 175 LEU A O 1
ATOM 1355 N N . SER A 1 176 ? -45.904 -15.800 -36.882 1.00 35.34 176 SER A N 1
ATOM 1356 C CA . SER A 1 176 ? -45.577 -15.135 -38.137 1.00 35.34 176 SER A CA 1
ATOM 1357 C C . SER A 1 176 ? -46.809 -14.444 -38.736 1.00 35.34 176 SER A C 1
ATOM 1359 O O . SER A 1 176 ? -47.899 -15.000 -38.628 1.00 35.34 176 SER A O 1
ATOM 1361 N N . GLN A 1 177 ? -46.636 -13.304 -39.416 1.00 44.00 177 GLN A N 1
ATOM 1362 C CA . GLN A 1 177 ? -46.852 -13.163 -40.870 1.00 44.00 177 GLN A CA 1
ATOM 1363 C C . GLN A 1 177 ? -46.935 -11.691 -41.320 1.00 44.00 177 GLN A C 1
ATOM 1365 O O . GLN A 1 177 ? -47.671 -10.905 -40.730 1.00 44.00 177 GLN A O 1
ATOM 1370 N N . LEU A 1 178 ? -46.236 -11.454 -42.442 1.00 39.44 178 LEU A N 1
ATOM 1371 C CA . LEU A 1 178 ? -46.284 -10.351 -43.420 1.00 39.44 178 LEU A CA 1
ATOM 1372 C C . LEU A 1 178 ? -45.658 -9.003 -43.032 1.00 39.44 178 LEU A C 1
ATOM 1374 O O . LEU A 1 178 ? -46.248 -8.241 -42.242 1.00 39.44 178 LEU A O 1
#

Radius of gyration: 33.41 Å; chains: 1; bounding box: 76×47×80 Å

Foldseek 3Di:
DWAFFQAQLFRDTDDPVPWDQQPTAHAPFDWDADPCWIEGPRDDDIDNDPVVRSNPTHPDGGTGDRDHPDDPDDDPDDDDDDDDPDPPPPDPDPDPDPPDDDPPDDDDDDPDDDDPVVVVVVVVVVVVVVVCVVPDDDDDPDQDFFCADPDPPGRDTHHDDPDDDDDDDDDDDDDDDD

Organism: Sinocyclocheilus grahami (NCBI:txid75366)